Protein AF-A0A1X2AAM9-F1 (afdb_monomer_lite)

Organism: NCBI:txid767916

pLDDT: mean 73.74, std 13.57, range [49.66, 95.12]

Sequence (80 aa):
MSFAKMLGGLAIATGCCVAGAAPAQADPDAVGADPNPFGTLRCDCPETAPVGSAQRSNEITQGIREGLSAWVPGLPPPRR

Secondary structure (DSSP, 8-state):
--HHHHHHHHHHHHHHHH-----------SSSSS--TTTT----S--SS-TT-HHHHHHHHHHHHHHHHS--TTSPPPP-

Structure (mmCIF, N/CA/C/O backbone):
data_AF-A0A1X2AAM9-F1
#
_entry.id   AF-A0A1X2AAM9-F1
#
loop_
_atom_site.group_PDB
_atom_site.id
_atom_site.type_symbol
_atom_site.label_atom_id
_atom_site.label_alt_id
_atom_site.label_comp_id
_atom_site.label_asym_id
_atom_site.label_entity_id
_atom_site.label_seq_id
_atom_site.pdbx_PDB_ins_code
_atom_site.Cartn_x
_atom_site.Cartn_y
_atom_site.Cartn_z
_atom_site.occupancy
_atom_site.B_iso_or_equiv
_atom_site.auth_seq_id
_atom_site.auth_comp_id
_atom_site.auth_asym_id
_atom_site.auth_atom_id
_atom_site.pdbx_PDB_model_num
ATOM 1 N N . MET A 1 1 ? 47.040 5.416 17.351 1.00 55.78 1 MET A N 1
ATOM 2 C CA . MET A 1 1 ? 45.820 5.033 16.604 1.00 55.78 1 MET A CA 1
ATOM 3 C C . MET A 1 1 ? 46.125 5.236 15.126 1.00 55.78 1 MET A C 1
ATOM 5 O O . MET A 1 1 ? 46.316 6.372 14.723 1.00 55.78 1 MET A O 1
ATOM 9 N N . SER A 1 2 ? 46.360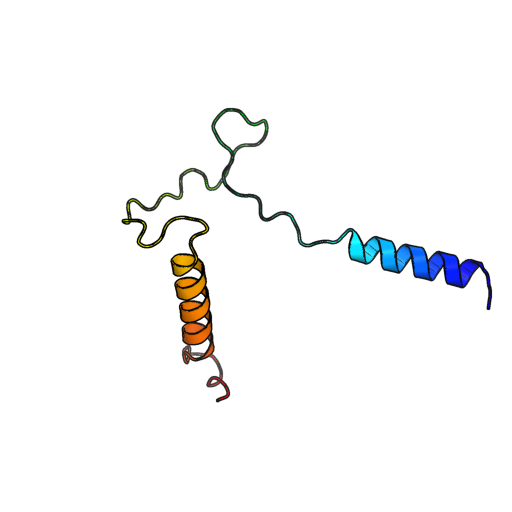 4.160 14.369 1.00 65.00 2 SER A N 1
ATOM 10 C CA . SER A 1 2 ? 46.967 4.267 13.029 1.00 65.00 2 SER A CA 1
ATOM 11 C C . SER A 1 2 ? 45.999 4.878 12.013 1.00 65.00 2 SER A C 1
ATOM 13 O O . SER A 1 2 ? 44.830 4.497 12.003 1.00 65.00 2 SER A O 1
ATOM 15 N N . PHE A 1 3 ? 46.482 5.773 11.147 1.00 68.25 3 PHE A N 1
ATOM 16 C CA . PHE A 1 3 ? 45.696 6.470 10.113 1.00 68.25 3 PHE A CA 1
ATOM 17 C C . PHE A 1 3 ? 44.878 5.500 9.238 1.00 68.25 3 PHE A C 1
ATOM 19 O O . PHE A 1 3 ? 43.714 5.745 8.931 1.00 68.25 3 PHE A O 1
ATOM 26 N N . ALA A 1 4 ? 45.435 4.315 8.970 1.00 71.19 4 ALA A N 1
ATOM 27 C CA . ALA A 1 4 ? 44.759 3.223 8.270 1.00 71.19 4 ALA A CA 1
ATOM 28 C C . ALA A 1 4 ? 43.454 2.752 8.950 1.00 71.19 4 ALA A C 1
ATOM 30 O O . ALA A 1 4 ? 42.502 2.381 8.271 1.00 71.19 4 ALA A O 1
ATOM 31 N N . LYS A 1 5 ? 43.370 2.802 10.288 1.00 62.94 5 LYS A N 1
ATOM 32 C CA . LYS A 1 5 ? 42.158 2.429 11.039 1.00 62.94 5 LYS A CA 1
ATOM 33 C C . LYS A 1 5 ? 41.062 3.491 10.917 1.00 62.94 5 LYS A C 1
ATOM 35 O O . LYS A 1 5 ? 39.892 3.126 10.895 1.00 62.94 5 LYS A O 1
ATOM 40 N N . MET A 1 6 ? 41.429 4.774 10.820 1.00 74.69 6 MET A N 1
ATOM 41 C CA . MET A 1 6 ? 40.456 5.849 10.577 1.00 74.69 6 MET A CA 1
ATOM 42 C C . MET A 1 6 ? 39.897 5.778 9.155 1.00 74.69 6 MET A C 1
ATOM 44 O O . MET A 1 6 ? 38.686 5.866 8.980 1.00 74.69 6 MET A O 1
ATOM 48 N N . LEU A 1 7 ? 40.756 5.530 8.160 1.00 70.50 7 LEU A N 1
ATOM 49 C CA . LEU A 1 7 ? 40.325 5.347 6.771 1.00 70.50 7 LEU A CA 1
ATOM 50 C C . LEU A 1 7 ? 39.408 4.130 6.603 1.00 70.50 7 LEU A C 1
ATOM 52 O O . LEU A 1 7 ? 38.370 4.231 5.954 1.00 70.50 7 LEU A O 1
ATOM 56 N N . GLY A 1 8 ? 39.749 3.001 7.234 1.00 70.94 8 GLY A N 1
ATOM 57 C CA . GLY A 1 8 ? 38.906 1.804 7.205 1.00 70.94 8 GLY A CA 1
ATOM 58 C C . GLY A 1 8 ? 37.534 2.027 7.849 1.00 70.94 8 GLY A C 1
ATOM 59 O O . GLY A 1 8 ? 36.522 1.619 7.289 1.00 70.94 8 GLY A O 1
ATOM 60 N N . GLY A 1 9 ? 37.482 2.722 8.991 1.00 69.12 9 GLY A N 1
ATOM 61 C CA . GLY A 1 9 ? 36.222 3.049 9.666 1.00 69.12 9 GLY A CA 1
ATOM 62 C C . GLY A 1 9 ? 35.329 3.988 8.851 1.00 69.12 9 GLY A C 1
ATOM 63 O O . GLY A 1 9 ? 34.123 3.762 8.768 1.00 69.12 9 GLY A O 1
ATOM 64 N N . LEU A 1 10 ? 35.923 4.995 8.201 1.00 67.31 10 LEU A N 1
ATOM 65 C CA . LEU A 1 10 ? 35.194 5.918 7.334 1.00 67.31 10 LEU A CA 1
ATOM 66 C C . LEU A 1 10 ? 34.593 5.189 6.126 1.00 67.31 10 LEU A C 1
ATOM 68 O O . LEU A 1 10 ? 33.414 5.363 5.849 1.00 67.31 10 LEU A O 1
ATOM 72 N N . ALA A 1 11 ? 35.359 4.315 5.466 1.00 63.72 11 ALA A N 1
ATOM 73 C CA . ALA A 1 11 ? 34.880 3.565 4.304 1.00 63.72 11 ALA A CA 1
ATOM 74 C C . ALA A 1 11 ? 33.678 2.657 4.628 1.00 63.72 11 ALA A C 1
ATOM 76 O O . ALA A 1 11 ? 32.722 2.602 3.856 1.00 63.72 11 ALA A O 1
ATOM 77 N N . ILE A 1 12 ? 33.694 1.982 5.783 1.00 64.62 12 ILE A N 1
ATOM 78 C CA . ILE A 1 12 ? 32.592 1.106 6.218 1.00 64.62 12 ILE A CA 1
ATOM 79 C C . ILE A 1 12 ? 31.349 1.934 6.571 1.00 64.62 12 ILE A C 1
ATOM 81 O O . ILE A 1 12 ? 30.240 1.578 6.174 1.00 64.62 12 ILE A O 1
ATOM 85 N N . ALA A 1 13 ? 31.527 3.062 7.268 1.00 59.75 13 ALA A N 1
ATOM 86 C CA . ALA A 1 13 ? 30.427 3.966 7.596 1.00 59.75 13 ALA A CA 1
ATOM 87 C C . ALA A 1 13 ? 29.783 4.562 6.333 1.00 59.75 13 ALA A C 1
ATOM 89 O O . ALA A 1 13 ? 28.560 4.598 6.227 1.00 59.75 13 ALA A O 1
ATOM 90 N N . THR A 1 14 ? 30.585 4.967 5.344 1.00 58.59 14 THR A N 1
ATOM 91 C CA . THR A 1 14 ? 30.066 5.455 4.061 1.00 58.59 14 THR A CA 1
ATOM 92 C C . THR A 1 14 ? 29.363 4.341 3.281 1.00 58.59 14 THR A C 1
ATOM 94 O O . THR A 1 14 ? 28.273 4.570 2.769 1.00 58.59 14 THR A O 1
ATOM 97 N N . GLY A 1 15 ? 29.915 3.122 3.243 1.00 58.25 15 GLY A N 1
ATOM 98 C CA . GLY A 1 15 ? 29.306 1.979 2.550 1.00 58.25 15 GLY A CA 1
ATOM 99 C C . GLY A 1 15 ? 27.930 1.583 3.098 1.00 58.25 15 GLY A C 1
ATOM 100 O O . GLY A 1 15 ? 27.008 1.346 2.319 1.00 58.25 15 GLY A O 1
ATOM 101 N N . CYS A 1 16 ? 27.751 1.595 4.423 1.00 55.53 16 CYS A N 1
ATOM 102 C CA . CYS A 1 16 ? 26.447 1.330 5.042 1.00 55.53 16 CYS A CA 1
ATOM 103 C C . CYS A 1 16 ? 25.414 2.440 4.784 1.00 55.53 16 CYS A C 1
ATOM 105 O O . CYS A 1 16 ? 24.223 2.149 4.736 1.00 55.53 16 CYS A O 1
ATOM 107 N N . CYS A 1 17 ? 25.843 3.690 4.579 1.00 54.06 17 CYS A N 1
ATOM 108 C CA . CYS A 1 17 ? 24.939 4.795 4.239 1.00 54.06 17 CYS A CA 1
ATOM 109 C C . CYS A 1 17 ? 24.508 4.797 2.760 1.00 54.06 17 CYS A C 1
ATOM 111 O O . CYS A 1 17 ? 23.470 5.374 2.443 1.00 54.06 17 CYS A O 1
ATOM 113 N N . VAL A 1 18 ? 25.271 4.165 1.855 1.00 53.47 18 VAL A N 1
ATOM 114 C CA . VAL A 1 18 ? 24.891 4.013 0.432 1.00 53.47 18 VAL A CA 1
ATOM 115 C C . VAL A 1 18 ? 23.956 2.817 0.217 1.00 53.47 18 VAL A C 1
ATOM 117 O O . VAL A 1 18 ? 23.155 2.837 -0.712 1.00 53.47 18 VAL A O 1
ATOM 120 N N . ALA A 1 19 ? 23.949 1.833 1.122 1.00 50.97 19 ALA A N 1
ATOM 121 C CA . ALA A 1 19 ? 22.893 0.820 1.211 1.00 50.97 19 ALA A CA 1
ATOM 122 C C . ALA A 1 19 ? 21.599 1.382 1.841 1.00 50.97 19 ALA A C 1
ATOM 124 O O . ALA A 1 19 ? 20.913 0.699 2.605 1.00 50.97 19 ALA A O 1
ATOM 125 N N . GLY A 1 20 ? 21.265 2.640 1.525 1.00 53.66 20 GLY A N 1
ATOM 126 C CA . GLY A 1 20 ? 19.913 3.150 1.691 1.00 53.66 20 GLY A CA 1
ATOM 127 C C . GLY A 1 20 ? 18.955 2.166 1.028 1.00 53.66 20 GLY A C 1
ATOM 128 O O . GLY A 1 20 ? 19.270 1.626 -0.032 1.00 53.66 20 GLY A O 1
ATOM 129 N N . ALA A 1 21 ? 17.852 1.867 1.715 1.00 56.88 21 ALA A N 1
ATOM 130 C CA . ALA A 1 21 ? 16.843 0.899 1.305 1.00 56.88 21 ALA A CA 1
ATOM 131 C C . ALA A 1 21 ? 16.673 0.858 -0.222 1.00 56.88 21 ALA A C 1
ATOM 133 O O . ALA A 1 21 ? 16.554 1.912 -0.852 1.00 56.88 21 ALA A O 1
ATOM 134 N N . ALA A 1 22 ? 16.684 -0.351 -0.798 1.00 51.56 22 ALA A N 1
ATOM 135 C CA . ALA A 1 22 ? 16.421 -0.559 -2.217 1.00 51.56 22 ALA A CA 1
ATOM 136 C C . ALA A 1 22 ? 15.251 0.338 -2.665 1.00 51.56 22 ALA A C 1
ATOM 138 O O . ALA A 1 22 ? 14.258 0.426 -1.933 1.00 51.56 22 ALA A O 1
ATOM 139 N N . PRO A 1 23 ? 15.349 1.025 -3.818 1.00 54.12 23 PRO A N 1
ATOM 140 C CA . PRO A 1 23 ? 14.245 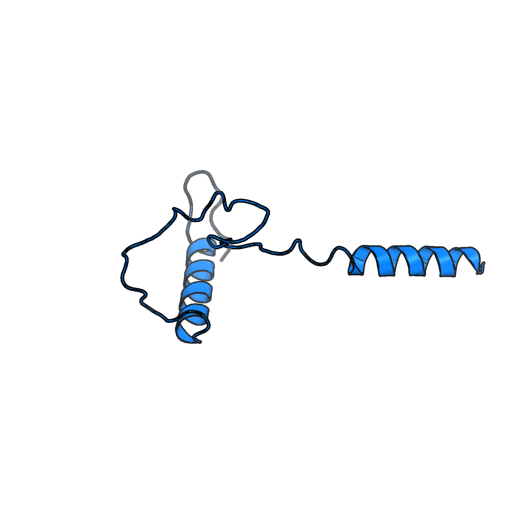1.838 -4.300 1.00 54.12 23 PRO A CA 1
ATOM 141 C C . PRO A 1 23 ? 13.001 0.950 -4.389 1.00 54.12 23 PRO A C 1
ATOM 143 O O . PRO A 1 23 ? 13.025 -0.089 -5.048 1.00 54.12 23 PRO A O 1
ATOM 146 N N . ALA A 1 24 ? 11.923 1.340 -3.710 1.00 49.66 24 ALA A N 1
ATOM 147 C CA . ALA A 1 24 ? 10.610 0.750 -3.925 1.00 49.66 24 ALA A CA 1
ATOM 148 C C . ALA A 1 24 ? 10.156 1.167 -5.330 1.00 49.66 24 ALA A C 1
ATOM 150 O O . ALA A 1 24 ? 9.571 2.233 -5.509 1.00 49.66 24 ALA A O 1
ATOM 151 N N . GLN A 1 25 ? 10.535 0.389 -6.345 1.00 56.09 25 GLN A N 1
ATOM 152 C CA . GLN A 1 25 ? 10.149 0.658 -7.723 1.00 56.09 25 GLN A CA 1
ATOM 153 C C . GLN A 1 25 ? 8.712 0.200 -7.942 1.00 56.09 25 GLN A C 1
ATOM 155 O O . GLN A 1 25 ? 8.364 -0.952 -7.683 1.00 56.09 25 GLN A O 1
ATOM 160 N N . ALA A 1 26 ? 7.897 1.138 -8.409 1.00 55.12 26 ALA A N 1
ATOM 161 C CA . ALA A 1 26 ? 6.517 0.935 -8.801 1.00 55.12 26 ALA A CA 1
ATOM 162 C C . ALA A 1 26 ? 6.336 1.283 -10.284 1.00 55.12 26 ALA A C 1
ATOM 164 O O . ALA A 1 26 ? 7.174 1.946 -10.893 1.00 55.12 26 ALA A O 1
ATOM 165 N N . ASP A 1 27 ? 5.225 0.777 -10.797 1.00 60.53 27 ASP A N 1
ATOM 166 C CA . ASP A 1 27 ? 4.694 0.752 -12.156 1.00 60.53 27 ASP A CA 1
ATOM 167 C C . ASP A 1 27 ? 5.411 1.552 -13.277 1.00 60.53 27 ASP A C 1
ATOM 169 O O . ASP A 1 27 ? 5.172 2.750 -13.424 1.00 60.53 27 ASP A O 1
ATOM 173 N N . PRO A 1 28 ? 6.244 0.913 -14.130 1.00 60.41 28 PRO A N 1
ATOM 174 C CA . PRO A 1 28 ? 6.635 1.503 -15.412 1.00 60.41 28 PRO A CA 1
ATOM 175 C C . PRO A 1 28 ? 5.483 1.603 -16.425 1.00 60.41 28 PRO A C 1
ATOM 177 O O . PRO A 1 28 ? 4.813 0.614 -16.740 1.00 60.41 28 PRO A O 1
ATOM 180 N N . ASP A 1 29 ? 5.329 2.803 -16.984 1.00 56.97 29 ASP A N 1
ATOM 181 C CA . ASP A 1 29 ? 4.415 3.119 -18.082 1.00 56.97 29 ASP A CA 1
ATOM 182 C C . ASP A 1 29 ? 5.024 2.842 -19.472 1.00 56.97 29 ASP A C 1
ATOM 184 O O . ASP A 1 29 ? 6.229 2.646 -19.630 1.00 56.97 29 ASP A O 1
ATOM 188 N N . ALA A 1 30 ? 4.161 2.874 -20.497 1.00 59.28 30 ALA A N 1
ATOM 189 C CA . ALA A 1 30 ? 4.331 2.359 -21.866 1.00 59.28 30 ALA A CA 1
ATOM 190 C C . ALA A 1 30 ? 5.546 2.841 -22.706 1.00 59.28 30 ALA A C 1
ATOM 192 O O . ALA A 1 30 ? 5.651 2.458 -23.871 1.00 59.28 30 ALA A O 1
ATOM 193 N N . VAL A 1 31 ? 6.461 3.658 -22.174 1.00 55.69 31 VAL A N 1
ATOM 194 C CA . VAL A 1 31 ? 7.667 4.147 -22.875 1.00 55.69 31 VAL A CA 1
ATOM 195 C C . VAL A 1 31 ? 8.868 4.175 -21.915 1.00 55.69 31 VAL A C 1
ATOM 197 O O . VAL A 1 31 ? 9.453 5.219 -21.637 1.00 55.69 31 VAL A O 1
ATOM 200 N N . GLY A 1 32 ? 9.231 3.013 -21.376 1.00 55.47 32 GLY A N 1
ATOM 201 C CA . GLY A 1 32 ? 10.457 2.791 -20.604 1.00 55.47 32 GLY A CA 1
ATOM 202 C C . GLY A 1 32 ? 11.199 1.556 -21.116 1.00 55.47 32 GLY A C 1
ATOM 203 O O . GLY A 1 32 ? 10.578 0.650 -21.667 1.00 55.47 32 GLY A O 1
ATOM 204 N N . ALA A 1 33 ? 12.528 1.526 -20.973 1.00 59.62 33 ALA A N 1
ATOM 205 C CA . ALA A 1 33 ? 13.364 0.445 -21.507 1.00 59.62 33 ALA A CA 1
ATOM 206 C C . ALA A 1 33 ? 13.174 -0.908 -20.790 1.00 59.62 33 ALA A C 1
ATOM 208 O O . ALA A 1 33 ? 13.493 -1.938 -21.379 1.00 59.62 33 ALA A O 1
ATOM 209 N N . ASP A 1 34 ? 12.618 -0.910 -19.573 1.00 66.69 34 ASP A N 1
ATOM 210 C CA . ASP A 1 34 ? 12.315 -2.120 -18.807 1.00 66.69 34 ASP A CA 1
ATOM 211 C C . ASP A 1 34 ? 10.798 -2.271 -18.584 1.00 66.69 34 ASP A C 1
ATOM 213 O O . ASP A 1 34 ? 10.158 -1.352 -18.060 1.00 66.69 34 ASP A O 1
ATOM 217 N N . PRO A 1 35 ? 10.197 -3.413 -18.974 1.00 67.38 35 PRO A N 1
ATOM 218 C CA . PRO A 1 35 ? 8.773 -3.653 -18.809 1.00 67.38 35 PRO A CA 1
ATOM 219 C C . PRO A 1 35 ? 8.408 -3.854 -17.341 1.00 67.38 35 PRO A C 1
ATOM 221 O O . PRO A 1 35 ? 9.079 -4.554 -16.585 1.00 67.38 35 PRO A O 1
ATOM 224 N N . ASN A 1 36 ? 7.272 -3.286 -16.967 1.00 74.00 36 ASN A N 1
ATOM 225 C CA . ASN A 1 36 ? 6.681 -3.437 -15.656 1.00 74.00 36 ASN A CA 1
ATOM 226 C C . ASN A 1 36 ? 5.934 -4.774 -15.488 1.00 74.00 36 ASN A C 1
ATOM 228 O O . ASN A 1 36 ? 4.878 -4.950 -16.103 1.00 74.00 36 ASN A O 1
ATOM 232 N N . PRO A 1 37 ? 6.383 -5.688 -14.613 1.00 73.38 37 PRO A N 1
ATOM 233 C CA . PRO A 1 37 ? 5.688 -6.953 -14.386 1.00 73.38 37 PRO A CA 1
ATOM 234 C C . PRO A 1 37 ? 4.386 -6.813 -13.573 1.00 73.38 37 PRO A C 1
ATOM 236 O O . PRO A 1 37 ? 3.627 -7.776 -13.489 1.00 73.38 37 PRO A O 1
ATOM 239 N N . PHE A 1 38 ? 4.112 -5.645 -12.979 1.00 78.62 38 PHE A N 1
ATOM 240 C CA . PHE A 1 38 ? 2.954 -5.403 -12.112 1.00 78.62 38 PHE A CA 1
ATOM 241 C C . PHE A 1 38 ? 1.888 -4.482 -12.728 1.00 78.62 38 PHE A C 1
ATOM 243 O O . PHE A 1 38 ? 0.837 -4.307 -12.120 1.00 78.62 38 PHE A O 1
ATOM 250 N N . GLY A 1 39 ? 2.082 -3.966 -13.948 1.00 73.81 39 GLY A N 1
ATOM 251 C CA . GLY A 1 39 ? 1.217 -2.920 -14.530 1.00 73.81 39 GLY A CA 1
ATOM 252 C C . GLY A 1 39 ? -0.222 -3.325 -14.839 1.00 73.81 39 GLY A C 1
ATOM 253 O O . GLY A 1 39 ? -1.096 -2.479 -15.061 1.00 73.81 39 GLY A O 1
ATOM 254 N N . THR A 1 40 ? -0.491 -4.629 -14.830 1.00 75.75 40 THR A N 1
ATOM 255 C CA . THR A 1 40 ? -1.838 -5.193 -14.956 1.00 75.75 40 THR A CA 1
ATOM 256 C C . THR A 1 40 ? -2.550 -5.334 -13.611 1.00 75.75 40 THR A C 1
ATOM 258 O O . THR A 1 40 ? -3.740 -5.642 -13.593 1.00 75.75 40 THR A O 1
ATOM 261 N N . LEU A 1 41 ? -1.858 -5.140 -12.484 1.00 81.25 41 LEU A N 1
ATOM 262 C CA . LEU A 1 41 ? -2.452 -5.196 -11.152 1.00 81.25 41 LEU A CA 1
ATOM 263 C C . LEU A 1 41 ? -3.187 -3.888 -10.875 1.00 81.25 41 LEU A C 1
ATOM 265 O O . LEU A 1 41 ? -2.616 -2.905 -10.410 1.00 81.25 41 LEU A O 1
ATOM 269 N N . ARG A 1 42 ? -4.482 -3.884 -11.179 1.00 74.62 42 ARG A N 1
ATOM 270 C CA . ARG A 1 42 ? -5.372 -2.752 -10.934 1.00 74.62 42 ARG A CA 1
ATOM 271 C C . ARG A 1 42 ? -6.570 -3.230 -10.122 1.00 74.62 42 ARG A C 1
ATOM 273 O O . ARG A 1 42 ? -7.071 -4.329 -10.336 1.00 74.62 42 ARG A O 1
ATOM 280 N N . CYS A 1 43 ? -6.998 -2.410 -9.170 1.00 77.44 43 CYS A N 1
ATOM 281 C CA . CYS A 1 43 ? -8.258 -2.578 -8.451 1.00 77.44 43 CYS A CA 1
ATOM 282 C C . CYS A 1 43 ? -9.202 -1.531 -9.039 1.00 77.44 43 CYS A C 1
ATOM 284 O O . CYS A 1 43 ? -8.900 -0.346 -8.935 1.00 77.44 43 CYS A O 1
ATOM 286 N N . ASP A 1 44 ? -10.355 -1.924 -9.578 1.00 82.38 44 ASP A N 1
ATOM 287 C CA . ASP A 1 44 ? -11.448 -0.978 -9.894 1.00 82.38 44 ASP A CA 1
ATOM 288 C C . ASP A 1 44 ? -12.218 -0.550 -8.628 1.00 82.38 44 ASP A C 1
ATOM 290 O O . ASP A 1 44 ? -13.365 -0.105 -8.654 1.00 82.38 44 ASP A O 1
ATOM 294 N N . CYS A 1 45 ? -11.584 -0.745 -7.479 1.00 81.25 45 CYS A N 1
ATOM 295 C CA . CYS A 1 45 ? -12.103 -0.458 -6.164 1.00 81.25 45 CYS A CA 1
ATOM 296 C C . CYS A 1 45 ? -12.121 1.062 -5.983 1.00 81.25 45 CYS A C 1
ATOM 298 O O . CYS A 1 45 ? -11.138 1.719 -6.333 1.00 81.25 45 CYS A O 1
ATOM 300 N N . PRO A 1 46 ? -13.201 1.645 -5.439 1.00 80.88 46 PRO A N 1
ATOM 301 C CA . PRO A 1 46 ? -13.222 3.073 -5.161 1.00 80.88 46 PRO A CA 1
ATOM 302 C C . PRO A 1 46 ? -12.063 3.428 -4.223 1.00 80.88 46 PRO A C 1
ATOM 304 O O . PRO A 1 46 ? -11.992 2.889 -3.118 1.00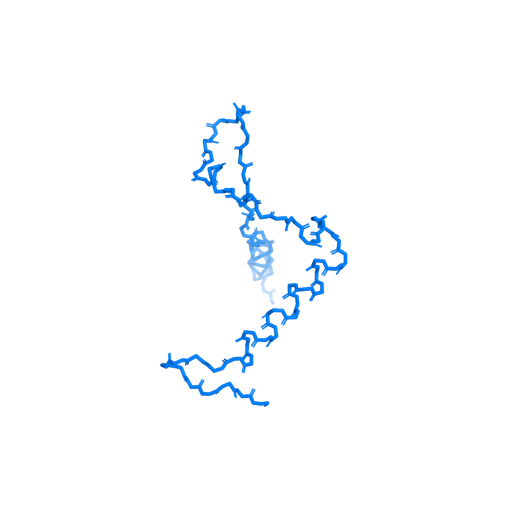 80.88 46 PRO A O 1
ATOM 307 N N . GLU A 1 47 ? -11.158 4.316 -4.648 1.00 79.62 47 GLU A N 1
ATOM 308 C CA . GLU A 1 47 ? -10.115 4.827 -3.754 1.00 79.62 47 GLU A CA 1
ATOM 309 C C . GLU A 1 47 ? -10.812 5.609 -2.634 1.00 79.62 47 GLU A C 1
ATOM 311 O O . GLU A 1 47 ? -11.404 6.667 -2.861 1.00 7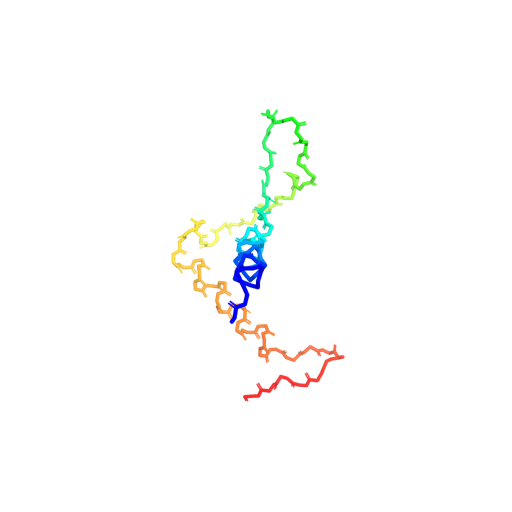9.62 47 GLU A O 1
ATOM 316 N N . THR A 1 48 ? -10.767 5.071 -1.417 1.00 78.25 48 THR A N 1
ATOM 317 C CA . THR A 1 48 ? -11.418 5.667 -0.244 1.00 78.25 48 THR A CA 1
ATOM 318 C C . THR A 1 48 ? -10.646 6.862 0.311 1.00 78.25 48 THR A C 1
ATOM 320 O O . THR A 1 48 ? -11.238 7.713 0.974 1.00 78.25 48 THR A O 1
ATOM 323 N N . ALA A 1 49 ? -9.346 6.960 0.012 1.00 82.31 49 ALA A N 1
ATOM 324 C CA . ALA A 1 49 ? -8.482 8.055 0.434 1.00 82.31 49 ALA A CA 1
ATOM 325 C C . ALA A 1 49 ? -7.401 8.346 -0.628 1.00 82.31 49 ALA A C 1
ATOM 327 O O . ALA A 1 49 ? -6.578 7.476 -0.901 1.00 82.31 49 ALA A O 1
ATOM 328 N N . PRO A 1 50 ? -7.329 9.565 -1.197 1.00 82.62 50 PRO A N 1
ATOM 329 C CA . PRO A 1 50 ? -6.349 9.894 -2.232 1.00 82.62 50 PRO A CA 1
ATOM 330 C C . PRO A 1 50 ? -4.903 9.582 -1.828 1.00 82.62 50 PRO A C 1
ATOM 332 O O . PRO A 1 50 ? -4.517 9.750 -0.662 1.00 82.62 50 PRO A O 1
ATOM 335 N N . VAL A 1 51 ? -4.081 9.197 -2.809 1.00 82.81 51 VAL A N 1
ATOM 336 C CA . VAL A 1 51 ? -2.637 8.974 -2.634 1.00 82.81 51 VAL A CA 1
ATOM 337 C C . VAL A 1 51 ? -1.987 10.203 -1.984 1.00 82.81 51 VAL A C 1
ATOM 339 O O . VAL A 1 51 ? -2.190 11.332 -2.421 1.00 82.81 51 VAL A O 1
ATOM 342 N N . GLY A 1 52 ? -1.216 9.983 -0.915 1.00 83.38 52 GLY A N 1
ATOM 343 C CA . GLY A 1 52 ? -0.523 11.046 -0.174 1.00 83.38 52 GLY A CA 1
ATOM 344 C C . GLY A 1 52 ? -1.387 11.826 0.825 1.00 83.38 52 GLY A C 1
ATOM 345 O O . GLY A 1 52 ? -0.869 12.704 1.512 1.00 83.38 52 GLY A O 1
ATOM 346 N N . SER A 1 53 ? -2.682 11.517 0.950 1.00 88.94 53 SER A N 1
ATOM 347 C CA . SER A 1 53 ? -3.549 12.165 1.938 1.00 88.94 53 SER A CA 1
ATOM 348 C C . SER A 1 53 ? -3.236 11.728 3.377 1.00 88.94 53 SER A C 1
ATOM 350 O O . SER A 1 53 ? -2.829 10.594 3.637 1.00 88.94 53 SER A O 1
ATOM 352 N N . ALA A 1 54 ? -3.485 12.619 4.343 1.00 92.12 54 ALA A N 1
ATOM 353 C CA . ALA A 1 54 ? -3.361 12.292 5.767 1.00 92.12 54 ALA A CA 1
ATOM 354 C C . ALA A 1 54 ? -4.320 11.166 6.190 1.00 92.12 54 ALA A C 1
ATOM 356 O O . ALA A 1 54 ? -3.966 10.335 7.022 1.00 92.12 54 ALA A O 1
ATOM 357 N N . GLN A 1 55 ? -5.510 11.108 5.582 1.00 91.31 55 GLN A N 1
ATOM 358 C CA . GLN A 1 55 ? -6.476 10.037 5.815 1.00 91.31 55 GLN A CA 1
ATOM 359 C C . GLN A 1 55 ? -5.899 8.672 5.423 1.00 91.31 55 GLN A C 1
ATOM 361 O O . GLN A 1 55 ? -5.934 7.752 6.234 1.00 91.31 55 GLN A O 1
ATOM 366 N N . ARG A 1 56 ? -5.263 8.569 4.249 1.00 89.75 56 ARG A N 1
ATOM 367 C CA . ARG A 1 56 ? -4.599 7.337 3.801 1.00 89.75 56 ARG A CA 1
ATOM 368 C C . ARG A 1 56 ? -3.508 6.893 4.776 1.00 89.75 56 ARG A C 1
ATOM 370 O O . ARG A 1 56 ? -3.436 5.725 5.141 1.00 89.75 56 ARG A O 1
ATOM 377 N N . SER A 1 57 ? -2.680 7.827 5.242 1.00 90.19 57 SER A N 1
ATOM 378 C CA . SER A 1 57 ? -1.636 7.535 6.235 1.00 90.19 57 SER A CA 1
ATOM 379 C C . SER A 1 57 ? -2.211 7.048 7.570 1.00 90.19 57 SER A C 1
ATOM 381 O O . SER A 1 57 ? -1.656 6.132 8.186 1.00 90.19 57 SER A O 1
ATOM 383 N N . ASN A 1 58 ? -3.330 7.627 8.012 1.00 93.81 58 ASN A N 1
ATOM 384 C CA . ASN A 1 58 ? -4.021 7.208 9.230 1.00 93.81 58 ASN A CA 1
ATOM 385 C C . ASN A 1 58 ? -4.617 5.802 9.086 1.00 93.81 58 ASN A C 1
ATOM 387 O O . ASN A 1 58 ? -4.400 4.973 9.967 1.00 93.81 58 ASN A O 1
ATOM 391 N N . GLU A 1 59 ? -5.292 5.515 7.971 1.00 91.44 59 GLU A N 1
ATOM 392 C CA . GLU A 1 59 ? -5.858 4.194 7.660 1.00 91.44 59 GLU A CA 1
ATOM 393 C C . GLU A 1 59 ? -4.765 3.112 7.609 1.00 91.44 59 GLU A C 1
ATOM 395 O O . GLU A 1 59 ? -4.908 2.059 8.229 1.00 91.44 59 GLU A O 1
ATOM 400 N N . ILE A 1 60 ? -3.622 3.396 6.970 1.00 90.44 60 ILE A N 1
ATOM 401 C CA . ILE A 1 60 ? -2.459 2.490 6.947 1.00 90.44 60 ILE A CA 1
ATOM 402 C C . ILE A 1 60 ? -1.937 2.236 8.365 1.00 90.44 60 ILE A C 1
ATOM 404 O O . ILE A 1 60 ? -1.718 1.091 8.761 1.00 90.44 60 ILE A O 1
ATOM 408 N N . THR A 1 61 ? -1.742 3.300 9.149 1.00 95.12 61 THR A N 1
ATOM 409 C CA . THR A 1 61 ? -1.231 3.190 10.523 1.00 95.12 61 THR A CA 1
ATOM 410 C C . THR A 1 61 ? -2.175 2.371 11.401 1.00 95.12 61 THR A C 1
ATOM 412 O O . THR A 1 61 ? -1.729 1.538 12.195 1.00 95.12 61 THR A O 1
ATOM 415 N N . GLN A 1 62 ? -3.480 2.592 11.251 1.00 93.81 62 GLN A N 1
ATOM 416 C CA . GLN A 1 62 ? -4.511 1.848 11.955 1.00 93.81 62 GLN A CA 1
ATOM 417 C C . GLN A 1 62 ? -4.479 0.363 11.571 1.00 93.81 62 GLN A C 1
ATOM 419 O O . GLN A 1 62 ? -4.367 -0.475 12.463 1.00 93.81 62 GLN A O 1
ATOM 424 N N . GLY A 1 63 ? -4.483 0.037 10.276 1.00 91.31 63 GLY A N 1
ATOM 425 C CA . GLY A 1 63 ? -4.449 -1.349 9.801 1.00 91.31 63 GLY A CA 1
ATOM 426 C C . GLY A 1 63 ? -3.207 -2.117 10.265 1.00 91.31 63 GLY A C 1
ATOM 427 O O . GLY A 1 63 ? -3.308 -3.273 10.673 1.00 91.31 63 GLY A O 1
ATOM 428 N N . ILE A 1 64 ? -2.035 -1.468 10.297 1.00 92.00 64 ILE A N 1
ATOM 429 C CA . ILE A 1 64 ? -0.808 -2.069 10.848 1.00 92.00 64 ILE A CA 1
ATOM 430 C C . ILE A 1 64 ? -0.979 -2.382 12.337 1.00 92.00 64 ILE A C 1
ATOM 432 O O . ILE A 1 64 ? -0.640 -3.479 12.779 1.00 92.00 64 ILE A O 1
ATOM 436 N N . ARG A 1 65 ? -1.508 -1.436 13.122 1.00 92.12 65 ARG A N 1
ATOM 437 C CA . ARG A 1 65 ? -1.739 -1.646 14.558 1.00 92.12 65 ARG A CA 1
ATOM 438 C C . ARG A 1 65 ? -2.702 -2.805 14.797 1.00 92.12 65 ARG A C 1
ATOM 440 O O . ARG A 1 65 ? -2.420 -3.660 15.633 1.00 92.12 65 ARG A O 1
ATOM 447 N N . GLU A 1 66 ? -3.804 -2.837 14.056 1.00 91.56 66 GLU A N 1
ATOM 448 C CA . GLU A 1 66 ? -4.798 -3.904 14.133 1.00 91.56 66 GLU A CA 1
ATOM 449 C C . GLU A 1 66 ? -4.176 -5.257 13.786 1.00 91.56 66 GLU A C 1
ATOM 451 O O . GLU A 1 66 ? -4.282 -6.186 14.583 1.00 91.56 66 GLU A O 1
ATOM 456 N N . GLY A 1 67 ? -3.435 -5.350 12.679 1.00 87.62 67 GLY A N 1
ATOM 457 C CA . GLY A 1 67 ? -2.756 -6.576 12.258 1.00 87.62 67 GLY A CA 1
ATOM 458 C C . GLY A 1 67 ? -1.715 -7.079 13.262 1.00 87.62 67 GLY A C 1
ATOM 459 O O . GLY A 1 67 ? -1.641 -8.277 13.515 1.00 87.62 67 GLY A O 1
ATOM 460 N N . LEU A 1 68 ? -0.955 -6.180 13.894 1.00 86.75 68 LEU A N 1
ATOM 461 C CA . LEU A 1 68 ? -0.001 -6.543 14.951 1.00 86.75 68 LEU A CA 1
ATOM 462 C C . LEU A 1 68 ? -0.690 -7.016 16.236 1.00 86.75 68 LEU A C 1
ATOM 464 O O . LEU A 1 68 ? -0.131 -7.820 16.980 1.00 86.75 68 LEU A O 1
ATOM 468 N N . SER A 1 69 ? -1.892 -6.508 16.507 1.00 88.50 69 SER A N 1
ATOM 469 C CA . SER A 1 69 ? -2.708 -6.923 17.651 1.00 88.50 69 SER A CA 1
ATOM 470 C C . SER A 1 69 ? -3.577 -8.149 17.366 1.00 88.50 69 SER A C 1
ATOM 472 O O . SER A 1 69 ? -4.123 -8.748 18.296 1.00 88.50 69 SER A O 1
ATOM 474 N N . ALA A 1 70 ? -3.720 -8.526 16.095 1.00 87.75 70 ALA A N 1
ATOM 475 C CA . ALA A 1 70 ? -4.526 -9.655 15.685 1.00 87.75 70 ALA A CA 1
ATOM 476 C C . ALA A 1 70 ? -3.802 -10.959 16.021 1.00 87.75 70 ALA A C 1
ATOM 478 O O . ALA A 1 70 ? -2.619 -11.148 15.738 1.00 87.75 70 ALA A O 1
ATOM 479 N N . TRP A 1 71 ? -4.533 -11.894 16.620 1.00 87.44 71 TRP A N 1
ATOM 480 C CA . TRP A 1 71 ? -4.032 -13.249 16.769 1.00 87.44 71 TRP A CA 1
ATOM 481 C C . TRP A 1 71 ? -4.208 -14.005 15.454 1.00 87.44 71 TRP A C 1
ATOM 483 O O . TRP A 1 71 ? -5.316 -14.102 14.926 1.00 87.44 71 TRP A O 1
ATOM 493 N N . VAL A 1 72 ? -3.110 -14.556 14.943 1.00 86.12 72 VAL A N 1
ATOM 494 C CA . VAL A 1 72 ? -3.096 -15.364 13.724 1.00 86.12 72 VAL A CA 1
ATOM 495 C C . VAL A 1 72 ? -2.938 -16.838 14.113 1.00 86.12 72 VAL A C 1
ATOM 497 O O . VAL A 1 72 ? -2.006 -17.169 14.857 1.00 86.12 72 VAL A O 1
ATOM 500 N N . PRO A 1 73 ? -3.806 -17.745 13.624 1.00 88.12 73 PRO A N 1
ATOM 501 C CA . PRO A 1 73 ? -3.666 -19.175 13.873 1.00 88.12 73 PRO A CA 1
ATOM 502 C C . PRO A 1 73 ? -2.277 -19.684 13.472 1.00 88.12 73 PRO A C 1
ATOM 504 O O . PRO A 1 73 ? 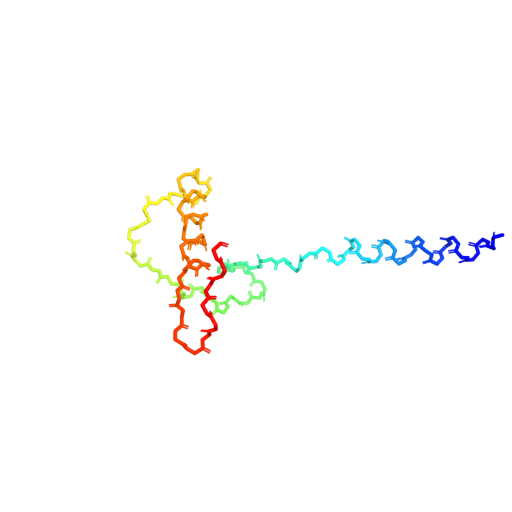-1.787 -19.389 12.386 1.00 88.12 73 PRO A O 1
ATOM 507 N N . GLY A 1 74 ? -1.638 -20.458 14.351 1.00 85.31 74 GLY A N 1
ATOM 508 C CA . GLY A 1 74 ? -0.284 -20.979 14.127 1.00 85.31 74 GLY A CA 1
ATOM 509 C C . GLY A 1 74 ? 0.854 -20.071 14.612 1.00 85.31 74 GLY A C 1
ATOM 510 O O . GLY A 1 74 ? 2.005 -20.498 14.574 1.00 85.31 74 GLY A O 1
ATOM 511 N N . LEU A 1 75 ? 0.557 -18.870 15.126 1.00 82.75 75 LEU A N 1
ATOM 512 C CA . LEU A 1 75 ? 1.525 -17.993 15.794 1.00 82.75 75 LEU A CA 1
ATOM 513 C C . LEU A 1 75 ? 1.209 -17.834 17.297 1.00 82.75 75 LEU A C 1
ATOM 515 O O . LEU A 1 75 ? 0.053 -17.986 17.715 1.00 82.75 75 LEU A O 1
ATOM 519 N N . PRO A 1 76 ? 2.222 -17.531 18.138 1.00 81.44 76 PRO A N 1
ATOM 520 C CA . PRO A 1 76 ? 2.002 -17.174 19.537 1.00 81.44 76 PRO A CA 1
ATOM 521 C C . PRO A 1 76 ? 1.069 -15.960 19.669 1.00 81.44 76 PRO A C 1
ATOM 523 O O . PRO A 1 76 ? 1.060 -15.102 18.783 1.00 81.44 76 PRO A O 1
ATOM 526 N N . PRO A 1 77 ? 0.303 -15.844 20.770 1.00 81.75 77 PRO A N 1
ATOM 527 C CA . PRO A 1 77 ? -0.572 -14.699 20.981 1.00 81.75 77 PRO A CA 1
ATOM 528 C C . PRO A 1 77 ? 0.227 -13.384 21.011 1.00 81.75 77 PRO A C 1
ATOM 530 O O . PRO A 1 77 ? 1.323 -13.353 21.586 1.00 81.75 77 PRO A O 1
ATOM 533 N N . PRO A 1 78 ? -0.306 -12.299 20.418 1.00 78.50 78 PRO A N 1
ATOM 534 C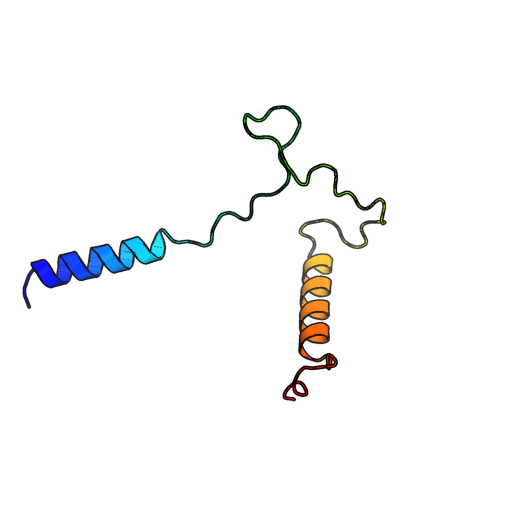 CA . PRO A 1 78 ? 0.352 -11.000 20.432 1.00 78.50 78 PRO A CA 1
ATOM 535 C C . PRO A 1 78 ? 0.551 -10.525 21.875 1.00 78.50 78 PRO A C 1
ATOM 537 O O . PRO A 1 78 ? -0.324 -10.692 22.732 1.00 78.50 78 PRO A O 1
ATOM 540 N N . ARG A 1 79 ? 1.735 -9.968 22.166 1.00 73.69 79 ARG A N 1
ATOM 541 C CA . ARG A 1 79 ? 2.020 -9.409 23.493 1.00 73.69 79 ARG A CA 1
ATOM 542 C C . ARG A 1 79 ? 1.211 -8.123 23.654 1.00 73.69 79 ARG A C 1
ATOM 544 O O . ARG A 1 79 ? 1.273 -7.263 22.780 1.00 73.69 79 ARG A O 1
ATOM 551 N N . ARG A 1 80 ? 0.441 -8.046 24.739 1.00 63.62 80 ARG A N 1
ATOM 552 C CA . ARG A 1 80 ? -0.293 -6.836 25.124 1.00 63.62 80 ARG A CA 1
ATOM 553 C C . ARG A 1 80 ? 0.654 -5.713 25.518 1.00 63.62 80 ARG A C 1
ATOM 555 O O . ARG A 1 80 ? 1.707 -6.037 26.113 1.00 63.62 80 ARG A O 1
#

Foldseek 3Di:
DDPVVVVVVVVVVVVVVVPPDDPPDDDDDDDDPDHDPCNPPDDPDPPPADPPDPVVVVVVVVVVVCVLQDDDPPDDHRDD

Radius of gyration: 21.79 Å; chains: 1; bounding box: 60×33×48 Å